Protein AF-A0A343B738-F1 (afdb_monomer)

Organism: Thelephora ganbajun (NCBI:txid370292)

InterPro domains:
  IPR004860 Homing endonuclease, LAGLIDADG domain [PF03161] (14-71)
  IPR027434 Homing endonuclease [G3DSA:3.10.28.10] (1-86)
  IPR027434 Homing endonuclease [SSF55608] (8-83)

Structure (mmCIF, N/CA/C/O backbone):
data_AF-A0A343B738-F1
#
_entry.id   AF-A0A343B738-F1
#
loop_
_atom_site.group_PDB
_atom_site.id
_atom_site.type_symbol
_atom_site.label_atom_id
_atom_site.label_alt_id
_atom_site.label_comp_id
_atom_site.label_asym_id
_atom_site.label_entity_id
_atom_site.label_seq_id
_atom_site.pdbx_PDB_ins_code
_atom_site.Cartn_x
_atom_site.Cartn_y
_atom_site.Cartn_z
_atom_site.occupancy
_atom_site.B_iso_or_equiv
_atom_site.auth_seq_id
_atom_site.auth_comp_id
_atom_site.auth_asym_id
_atom_site.auth_atom_id
_atom_site.pdbx_PDB_model_num
ATOM 1 N N . MET A 1 1 ? -24.107 -0.057 -5.276 1.00 31.16 1 MET A N 1
ATOM 2 C CA . MET A 1 1 ? -24.290 -0.516 -3.879 1.00 31.16 1 MET A CA 1
ATOM 3 C C . MET A 1 1 ? -23.011 -0.228 -3.107 1.00 31.16 1 MET A C 1
ATOM 5 O O . MET A 1 1 ? -21.968 -0.698 -3.533 1.00 31.16 1 MET A O 1
ATOM 9 N N . LYS A 1 2 ? -23.053 0.563 -2.024 1.00 38.75 2 LYS A N 1
ATOM 10 C CA . LYS A 1 2 ? -21.923 0.650 -1.081 1.00 38.75 2 LYS A CA 1
ATOM 11 C C . LYS A 1 2 ? -21.938 -0.632 -0.253 1.00 38.75 2 LYS A C 1
ATOM 13 O O . LYS A 1 2 ? -22.803 -0.783 0.606 1.00 38.75 2 LYS A O 1
ATOM 18 N N . SER A 1 3 ? -21.061 -1.576 -0.573 1.00 43.31 3 SER A N 1
ATOM 19 C CA . SER A 1 3 ? -20.869 -2.773 0.240 1.00 43.31 3 SER A CA 1
ATOM 20 C C . SER A 1 3 ? -20.402 -2.350 1.637 1.00 43.31 3 SER A C 1
ATOM 22 O O . SER A 1 3 ? -19.632 -1.405 1.805 1.00 43.31 3 SER A O 1
ATOM 24 N N . ASN A 1 4 ? -20.941 -3.003 2.665 1.00 47.69 4 ASN A N 1
ATOM 25 C CA . ASN A 1 4 ? -20.648 -2.720 4.068 1.00 47.69 4 ASN A CA 1
ATOM 26 C C . ASN A 1 4 ? -19.287 -3.352 4.428 1.00 47.69 4 ASN A C 1
ATOM 28 O O . ASN A 1 4 ? -19.201 -4.286 5.219 1.00 47.69 4 ASN A O 1
ATOM 32 N N . THR A 1 5 ? -18.215 -2.904 3.775 1.00 55.19 5 THR A N 1
ATOM 33 C CA . THR A 1 5 ? -16.869 -3.495 3.829 1.00 55.19 5 THR A CA 1
ATOM 34 C C . THR A 1 5 ? -16.100 -3.039 5.068 1.00 55.19 5 THR A C 1
ATOM 36 O O . THR A 1 5 ? -15.002 -2.494 4.994 1.00 55.19 5 THR A O 1
ATOM 39 N N . LYS A 1 6 ? -16.677 -3.259 6.256 1.00 62.00 6 LYS A N 1
ATOM 40 C CA . LYS A 1 6 ? -15.967 -2.998 7.521 1.00 62.00 6 LYS A CA 1
ATOM 41 C C . LYS A 1 6 ? -14.751 -3.911 7.711 1.00 62.00 6 LYS A C 1
ATOM 43 O O . LYS A 1 6 ? -13.848 -3.549 8.459 1.00 62.00 6 LYS A O 1
ATOM 48 N N . PHE A 1 7 ? -14.711 -5.050 7.018 1.00 68.38 7 PHE A N 1
ATOM 49 C CA . PHE A 1 7 ? -13.652 -6.047 7.137 1.00 68.38 7 PHE A CA 1
ATOM 50 C C . PHE A 1 7 ? -13.077 -6.432 5.771 1.00 68.38 7 PHE A C 1
ATOM 52 O O . PHE A 1 7 ? -13.805 -6.560 4.782 1.00 68.38 7 PHE A O 1
ATOM 59 N N . LEU A 1 8 ? -11.752 -6.597 5.729 1.00 72.38 8 LEU A N 1
ATOM 60 C CA . LEU A 1 8 ? -11.044 -7.184 4.595 1.00 72.38 8 LEU A CA 1
ATOM 61 C C . LEU A 1 8 ? -11.207 -8.717 4.632 1.00 72.38 8 LEU A C 1
ATOM 63 O O . LEU A 1 8 ? -10.970 -9.312 5.685 1.00 72.38 8 LEU A O 1
ATOM 67 N N . PRO A 1 9 ? -11.526 -9.367 3.503 1.00 80.00 9 PRO A N 1
ATOM 68 C CA . PRO A 1 9 ? -11.404 -10.807 3.319 1.00 80.00 9 PRO A CA 1
ATOM 69 C C . PRO A 1 9 ? -10.029 -11.333 3.752 1.00 80.00 9 PRO A C 1
ATOM 71 O O . PRO A 1 9 ? -9.023 -10.631 3.623 1.00 80.00 9 PRO A O 1
ATOM 74 N N . GLY A 1 10 ? -9.970 -12.575 4.242 1.00 72.56 10 GLY A N 1
ATOM 75 C CA . GLY A 1 10 ? -8.739 -13.164 4.789 1.00 72.56 10 GLY A CA 1
ATOM 76 C C . GLY A 1 10 ? -7.553 -13.160 3.813 1.00 72.56 10 GLY A C 1
ATOM 77 O O .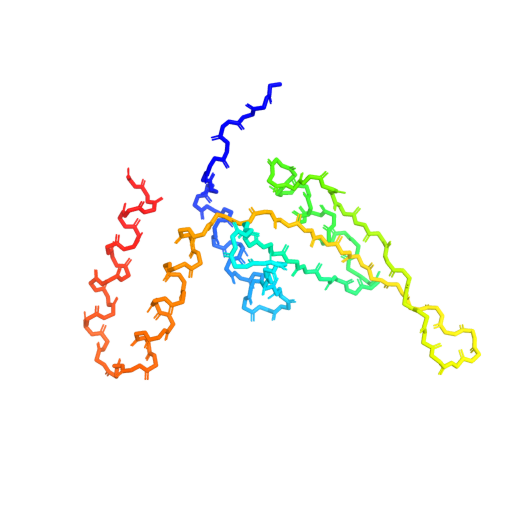 GLY A 1 10 ? -6.435 -12.826 4.195 1.00 72.56 10 GLY A O 1
ATOM 78 N N . ASN A 1 11 ? -7.798 -13.426 2.528 1.00 81.00 11 ASN A N 1
ATOM 79 C CA . ASN A 1 11 ? -6.771 -13.356 1.482 1.00 81.00 11 ASN A CA 1
ATOM 80 C C . ASN A 1 11 ? -6.215 -11.931 1.293 1.00 81.00 11 ASN A C 1
ATOM 82 O O . ASN A 1 11 ? -5.003 -11.747 1.180 1.00 81.00 11 ASN A O 1
ATOM 86 N N . LEU A 1 12 ? -7.082 -10.915 1.315 1.00 84.94 12 LEU A N 1
ATOM 87 C CA . LEU A 1 12 ? -6.674 -9.514 1.219 1.00 84.94 12 LEU A CA 1
ATOM 88 C C . LEU A 1 12 ? -5.912 -9.055 2.463 1.00 84.94 12 LEU A C 1
ATOM 90 O O . LEU A 1 12 ? -5.006 -8.232 2.347 1.00 84.94 12 LEU A O 1
ATOM 94 N N . HIS A 1 13 ? -6.232 -9.605 3.636 1.00 83.12 13 HIS A N 1
ATOM 95 C CA . HIS A 1 13 ? -5.481 -9.356 4.865 1.00 83.12 13 HIS A CA 1
ATOM 96 C C . HIS A 1 13 ? -4.024 -9.795 4.754 1.00 83.12 13 HIS A C 1
ATOM 98 O O . HIS A 1 13 ? -3.128 -9.004 5.043 1.00 83.12 13 HIS A O 1
ATOM 104 N N . SER A 1 14 ? -3.772 -11.030 4.313 1.00 82.00 14 SER A N 1
ATOM 105 C CA . SER A 1 14 ? -2.407 -11.544 4.160 1.00 82.00 14 SER A CA 1
ATOM 106 C C . SER A 1 14 ? -1.599 -10.719 3.158 1.00 82.00 14 SER A C 1
ATOM 108 O O . SER A 1 14 ? -0.442 -10.392 3.420 1.00 82.00 14 SER A O 1
ATOM 110 N N . ILE A 1 15 ? -2.224 -10.320 2.046 1.00 88.62 15 ILE A N 1
ATOM 111 C CA . ILE A 1 15 ? -1.590 -9.459 1.040 1.00 88.62 15 ILE A CA 1
ATOM 112 C C . ILE A 1 15 ? -1.270 -8.089 1.639 1.00 88.62 15 ILE A 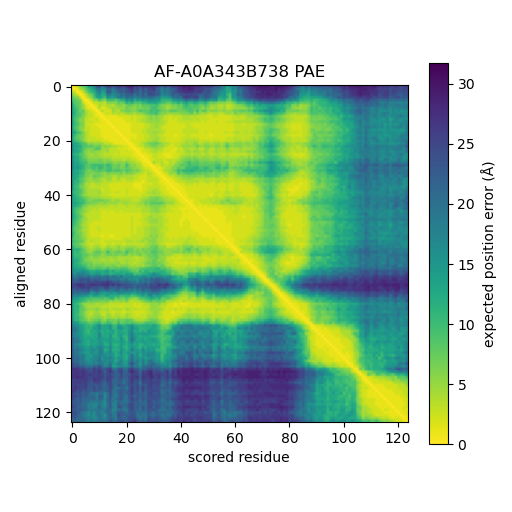C 1
ATOM 114 O O . ILE A 1 15 ? -0.148 -7.612 1.500 1.00 88.62 15 ILE A O 1
ATOM 118 N N . LEU A 1 16 ? -2.214 -7.476 2.359 1.00 86.56 16 LEU A N 1
ATOM 119 C CA . LEU A 1 16 ? -1.999 -6.193 3.025 1.00 86.56 16 LEU A CA 1
ATOM 120 C C . LEU A 1 16 ? -0.841 -6.258 4.031 1.00 86.56 16 LEU A C 1
ATOM 122 O O . LEU A 1 16 ? -0.014 -5.353 4.047 1.00 86.56 16 LEU A O 1
ATOM 126 N N . ILE A 1 17 ? -0.746 -7.326 4.829 1.00 83.00 17 ILE A N 1
ATOM 127 C CA . ILE A 1 17 ? 0.375 -7.531 5.759 1.00 83.00 17 ILE A CA 1
ATOM 128 C C . ILE A 1 17 ? 1.698 -7.613 4.991 1.00 83.00 17 ILE A C 1
ATOM 130 O O . ILE A 1 17 ? 2.660 -6.952 5.374 1.00 83.00 17 ILE A O 1
ATOM 134 N N . GLY A 1 18 ? 1.746 -8.361 3.885 1.00 86.56 18 GLY A N 1
ATOM 135 C CA . GLY A 1 18 ? 2.933 -8.421 3.028 1.00 86.56 18 GLY A CA 1
ATOM 136 C C . GLY A 1 18 ? 3.337 -7.046 2.488 1.00 86.56 18 GLY A C 1
ATOM 137 O O . GLY A 1 18 ? 4.506 -6.674 2.559 1.00 86.56 18 GLY A O 1
ATOM 138 N N . LEU A 1 19 ? 2.367 -6.251 2.026 1.00 89.25 19 LEU A N 1
ATOM 139 C CA . LEU A 1 19 ? 2.611 -4.881 1.565 1.00 89.25 19 LEU A CA 1
ATOM 140 C C . LEU A 1 19 ? 3.105 -3.967 2.696 1.00 89.25 19 LEU A C 1
ATOM 142 O O . LEU A 1 19 ? 3.973 -3.131 2.462 1.00 89.25 19 LEU A O 1
ATOM 146 N N . MET A 1 20 ? 2.576 -4.127 3.913 1.00 85.56 20 MET A N 1
ATOM 147 C CA . MET A 1 20 ? 3.006 -3.379 5.100 1.00 85.56 20 MET A CA 1
ATOM 148 C C . MET A 1 20 ? 4.424 -3.732 5.557 1.00 85.56 20 MET A C 1
ATOM 150 O O . MET A 1 20 ? 5.115 -2.867 6.079 1.00 85.56 20 MET A O 1
ATOM 154 N N . LEU A 1 21 ? 4.845 -4.988 5.399 1.00 83.19 21 LEU A N 1
ATOM 155 C CA . LEU A 1 21 ? 6.198 -5.427 5.755 1.00 83.19 21 LEU A CA 1
ATOM 156 C C . LEU A 1 21 ? 7.254 -5.011 4.723 1.00 83.19 21 LEU A C 1
ATOM 158 O O . LEU A 1 21 ? 8.432 -4.969 5.062 1.00 83.19 21 LEU A O 1
ATOM 162 N N . GLY A 1 22 ? 6.840 -4.741 3.482 1.00 85.38 22 GLY A N 1
ATOM 163 C CA . GLY A 1 22 ? 7.700 -4.194 2.435 1.00 85.38 22 GLY A CA 1
ATOM 164 C C . GLY A 1 22 ? 7.839 -2.676 2.552 1.00 85.38 22 GLY A C 1
ATOM 165 O O . GLY A 1 22 ? 8.550 -2.173 3.413 1.00 85.38 22 GLY A O 1
ATOM 166 N N . ASP A 1 23 ? 7.134 -1.952 1.680 1.00 82.31 23 ASP A N 1
ATOM 167 C CA . ASP A 1 23 ? 7.267 -0.493 1.515 1.00 82.31 23 ASP A CA 1
ATOM 168 C C . ASP A 1 23 ? 6.004 0.290 1.919 1.00 82.31 23 ASP A C 1
ATOM 170 O O . ASP A 1 23 ? 5.879 1.491 1.666 1.00 82.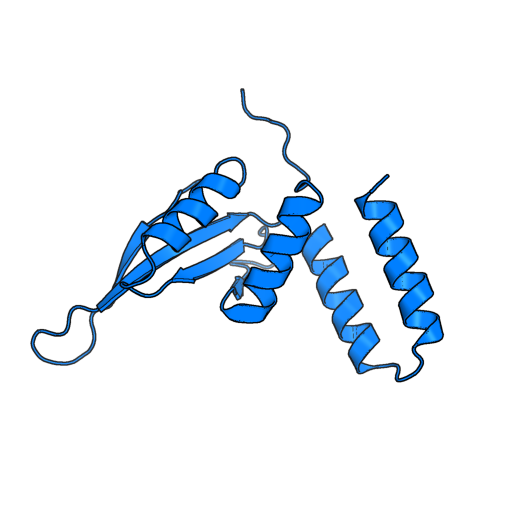31 23 ASP A O 1
ATOM 174 N N . GLY A 1 24 ? 5.011 -0.391 2.487 1.00 85.75 24 GLY A N 1
ATOM 175 C CA . GLY A 1 24 ? 3.743 0.212 2.868 1.00 85.75 24 GLY A CA 1
ATOM 176 C C . GLY A 1 24 ? 3.808 0.921 4.218 1.00 85.75 24 GLY A C 1
ATOM 177 O O . GLY A 1 24 ? 4.254 0.359 5.214 1.00 85.75 24 GLY A O 1
ATOM 178 N N . HIS A 1 25 ? 3.282 2.142 4.289 1.00 85.31 25 HIS A N 1
ATOM 179 C CA . HIS A 1 25 ? 3.253 2.939 5.512 1.00 85.31 25 HIS A CA 1
ATOM 180 C C . HIS A 1 25 ? 1.834 3.184 6.015 1.00 85.31 25 HIS A C 1
ATOM 182 O O . HIS A 1 25 ? 0.895 3.423 5.255 1.00 85.31 25 HIS A O 1
ATOM 188 N N . ILE A 1 26 ? 1.681 3.179 7.339 1.00 86.62 26 ILE A N 1
ATOM 189 C CA . ILE A 1 26 ? 0.439 3.567 8.007 1.00 86.62 26 ILE A CA 1
ATOM 190 C C . ILE A 1 26 ? 0.630 4.921 8.666 1.00 86.62 26 ILE A C 1
ATOM 192 O O . ILE A 1 26 ? 1.582 5.137 9.411 1.00 86.62 26 ILE A O 1
ATOM 196 N N . TYR A 1 27 ? -0.322 5.821 8.445 1.00 82.69 27 TYR A N 1
ATOM 197 C CA . TYR A 1 27 ? -0.330 7.127 9.085 1.00 82.69 27 TYR A CA 1
ATOM 198 C C . TYR A 1 27 ? -1.735 7.531 9.543 1.00 82.69 27 TYR A C 1
ATOM 200 O O . TYR A 1 27 ? -2.756 7.074 9.018 1.00 82.69 27 TYR A O 1
ATOM 208 N N . LYS A 1 28 ? -1.788 8.419 10.538 1.00 81.81 28 LYS A N 1
ATOM 209 C CA . LYS A 1 28 ? -3.006 9.109 10.985 1.00 81.81 28 LYS A CA 1
ATOM 210 C C . LYS A 1 28 ? -2.806 10.604 10.814 1.00 81.81 28 LYS A C 1
ATOM 212 O O . LYS A 1 28 ? -1.730 11.118 11.087 1.00 81.81 28 LYS A O 1
ATOM 217 N N . THR A 1 29 ? -3.851 11.302 10.385 1.00 81.19 29 THR A N 1
ATOM 218 C CA . THR A 1 29 ? -3.820 12.769 10.279 1.00 81.19 29 THR A CA 1
ATOM 219 C C . THR A 1 29 ? -4.209 13.457 11.587 1.00 81.19 29 THR A C 1
ATOM 221 O O . THR A 1 29 ? -3.865 14.610 11.794 1.00 81.19 29 THR A O 1
ATOM 224 N N . SER A 1 30 ? -4.933 12.763 12.469 1.00 79.44 30 SER A N 1
ATOM 225 C CA . SER A 1 30 ? -5.281 13.218 13.820 1.00 79.44 30 SER A CA 1
ATOM 226 C C . SER A 1 30 ? -5.545 12.032 14.754 1.00 79.44 30 SER A C 1
ATOM 228 O O . SER A 1 30 ? -5.775 10.905 14.297 1.00 79.44 30 SER A O 1
ATOM 230 N N . THR A 1 31 ? -5.575 12.287 16.063 1.00 74.50 31 THR A N 1
ATOM 231 C CA . THR A 1 31 ? -5.874 11.286 17.103 1.00 74.50 31 THR A CA 1
ATOM 232 C C . THR A 1 31 ? -7.234 10.611 16.894 1.00 74.50 31 THR A C 1
ATOM 234 O O . THR A 1 31 ? -7.339 9.392 17.046 1.00 74.50 31 THR A O 1
ATOM 237 N N . THR A 1 32 ? -8.235 11.370 16.445 1.00 76.88 32 THR A N 1
ATOM 238 C CA . THR A 1 32 ? -9.619 10.921 16.207 1.00 76.88 32 THR A CA 1
ATOM 239 C C . THR A 1 32 ? -9.871 10.363 14.804 1.00 76.88 32 THR A C 1
ATOM 241 O O . THR A 1 32 ? -10.882 9.703 14.574 1.00 76.88 32 THR A O 1
ATOM 244 N N . SER A 1 33 ? -8.971 10.599 13.846 1.00 76.12 33 SER A N 1
ATOM 245 C CA . SER A 1 33 ? -9.138 10.110 12.472 1.00 76.12 33 SER A CA 1
ATOM 246 C C . SER A 1 33 ? -8.953 8.593 12.356 1.00 76.12 33 SER A C 1
ATOM 248 O O . SER A 1 33 ? -8.257 7.969 13.156 1.00 76.12 33 SER A O 1
ATOM 250 N N . ASN A 1 34 ? -9.545 7.989 11.321 1.00 77.19 34 ASN A N 1
ATOM 251 C CA . ASN A 1 34 ? -9.173 6.634 10.917 1.00 77.19 34 ASN A CA 1
ATOM 252 C C . ASN A 1 34 ? -7.762 6.638 10.329 1.00 77.19 34 ASN A C 1
ATOM 254 O O . ASN A 1 34 ? -7.370 7.588 9.645 1.00 77.19 34 ASN A O 1
ATOM 258 N N . SER A 1 35 ? -7.032 5.556 10.557 1.00 82.69 35 SER A N 1
ATOM 259 C CA . SER A 1 35 ? -5.720 5.373 9.958 1.00 82.69 35 SER A CA 1
ATOM 260 C C . SER A 1 35 ? -5.822 5.118 8.461 1.00 82.69 35 SER A C 1
ATOM 262 O O . SER A 1 35 ? -6.829 4.626 7.942 1.00 82.69 35 SER A O 1
ATOM 264 N N . ARG A 1 36 ? -4.755 5.464 7.755 1.00 84.88 36 ARG A N 1
ATOM 265 C CA . ARG A 1 36 ? -4.632 5.263 6.319 1.00 84.88 36 ARG A CA 1
ATOM 266 C C . ARG A 1 36 ? -3.384 4.455 6.057 1.00 84.88 36 ARG A C 1
ATOM 268 O O . ARG A 1 36 ? -2.335 4.763 6.615 1.00 84.88 36 ARG A O 1
ATOM 275 N N . PHE A 1 37 ? -3.530 3.437 5.228 1.00 88.00 37 PHE A N 1
ATOM 276 C CA . PHE A 1 37 ? -2.398 2.766 4.623 1.00 88.00 37 PHE A CA 1
ATOM 277 C C . PHE A 1 37 ? -2.106 3.433 3.287 1.00 88.00 37 PHE A C 1
ATOM 279 O O . PHE A 1 37 ? -3.023 3.775 2.536 1.00 88.00 37 PHE A O 1
ATOM 286 N N . GLU A 1 38 ? -0.837 3.641 3.006 1.00 90.31 38 GLU A N 1
ATOM 287 C CA . GLU A 1 38 ? -0.360 4.191 1.754 1.00 90.31 38 GLU A CA 1
ATOM 288 C C . GLU A 1 38 ? 0.880 3.420 1.338 1.00 90.31 38 GLU A C 1
ATOM 290 O O . GLU A 1 38 ? 1.677 2.994 2.163 1.00 90.31 38 GLU A O 1
ATOM 295 N N . ILE A 1 39 ? 1.007 3.206 0.039 1.00 91.69 39 ILE A N 1
ATOM 296 C CA . ILE A 1 39 ? 2.177 2.578 -0.557 1.00 91.69 39 ILE A CA 1
ATOM 297 C C . ILE A 1 39 ? 2.469 3.291 -1.868 1.00 91.69 39 ILE A C 1
ATOM 299 O O . ILE A 1 39 ? 1.550 3.749 -2.558 1.00 91.69 39 ILE A O 1
ATOM 303 N N . SER A 1 40 ? 3.751 3.442 -2.179 1.00 91.06 40 SER A N 1
ATOM 304 C CA . SER A 1 40 ? 4.203 3.987 -3.454 1.00 91.06 40 SER A CA 1
ATOM 305 C C . SER A 1 40 ? 5.048 2.943 -4.166 1.00 91.06 40 SER A C 1
ATOM 307 O O . SER A 1 40 ? 5.968 2.387 -3.581 1.00 91.06 40 SER A O 1
ATOM 309 N N . PHE A 1 41 ? 4.740 2.704 -5.430 1.00 90.81 41 PHE A N 1
ATOM 310 C CA . PHE A 1 41 ? 5.492 1.831 -6.312 1.00 90.81 41 PHE A CA 1
ATOM 311 C C . PHE A 1 41 ? 6.355 2.674 -7.251 1.00 90.81 41 PHE A C 1
ATOM 313 O O . PHE A 1 41 ? 5.944 3.760 -7.676 1.00 90.81 41 PHE A O 1
ATOM 320 N N . GLY A 1 42 ? 7.545 2.167 -7.570 1.00 88.12 42 GLY A N 1
ATOM 321 C CA . GLY A 1 42 ? 8.429 2.777 -8.560 1.00 88.12 42 GLY A CA 1
ATOM 322 C C . GLY A 1 42 ? 7.796 2.834 -9.952 1.00 88.12 42 GLY A C 1
ATOM 323 O O . GLY A 1 42 ? 6.851 2.102 -10.257 1.00 88.12 42 GLY A O 1
ATOM 324 N N . LYS A 1 43 ? 8.332 3.711 -10.806 1.00 86.88 43 LYS A N 1
ATOM 325 C CA . LYS A 1 43 ? 7.874 3.915 -12.193 1.00 86.88 43 LYS A CA 1
ATOM 326 C C . LYS A 1 43 ? 7.824 2.643 -13.048 1.00 86.88 43 LYS A C 1
ATOM 328 O O . LYS A 1 43 ? 7.043 2.562 -13.981 1.00 86.88 43 LYS A O 1
ATOM 333 N N . ASP A 1 44 ? 8.668 1.667 -12.745 1.00 90.44 44 ASP A N 1
ATOM 334 C CA . ASP A 1 44 ? 8.822 0.394 -13.453 1.00 90.44 44 ASP A CA 1
ATOM 335 C C . ASP A 1 44 ? 7.775 -0.655 -13.045 1.00 90.44 44 ASP A C 1
ATOM 337 O O . ASP A 1 44 ? 7.713 -1.733 -13.630 1.00 90.44 44 ASP A O 1
ATOM 341 N N . ARG A 1 45 ? 6.937 -0.352 -12.047 1.00 90.19 45 ARG A N 1
ATOM 342 C CA . ARG A 1 45 ? 5.998 -1.305 -11.439 1.00 90.19 45 ARG A CA 1
ATOM 343 C C . ARG A 1 45 ? 4.534 -0.959 -11.679 1.00 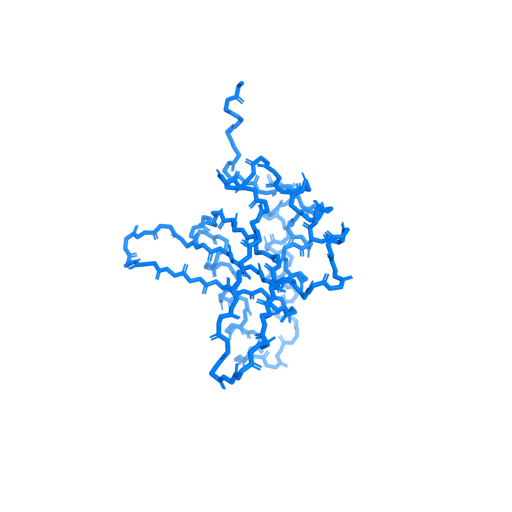90.19 45 ARG A C 1
ATOM 345 O O . ARG A 1 45 ? 3.687 -1.337 -10.875 1.00 90.19 45 ARG A O 1
ATOM 352 N N . GLU A 1 46 ? 4.225 -0.272 -12.774 1.00 91.62 46 GLU A N 1
ATOM 353 C CA . GLU A 1 46 ? 2.860 0.149 -13.114 1.00 91.62 46 GLU A CA 1
ATOM 354 C C . GLU A 1 46 ? 1.857 -1.010 -13.085 1.00 91.62 46 GLU A C 1
ATOM 356 O O . GLU A 1 46 ? 0.861 -0.936 -12.373 1.00 91.62 46 GLU A O 1
ATOM 361 N N . LEU A 1 47 ? 2.150 -2.111 -13.785 1.00 93.38 47 LEU A N 1
ATOM 362 C CA . LEU A 1 47 ? 1.250 -3.269 -13.855 1.00 93.38 47 LEU A CA 1
ATOM 363 C C . LEU A 1 47 ? 0.978 -3.878 -12.476 1.00 93.38 47 LEU A C 1
ATOM 365 O O . LEU A 1 47 ? -0.145 -4.270 -12.169 1.00 93.38 47 LEU A O 1
ATOM 369 N N . PHE A 1 48 ? 2.003 -3.937 -11.623 1.00 92.56 48 PHE A N 1
ATOM 370 C CA . PHE A 1 48 ? 1.847 -4.427 -10.258 1.00 92.56 48 PHE A CA 1
ATOM 371 C C . PHE A 1 48 ? 1.029 -3.454 -9.404 1.00 92.56 48 PHE A C 1
ATOM 373 O O . PHE A 1 48 ? 0.149 -3.871 -8.652 1.00 92.56 48 PHE A O 1
ATOM 380 N N . ALA A 1 49 ? 1.287 -2.156 -9.548 1.00 92.88 49 ALA A N 1
ATOM 381 C CA . ALA A 1 49 ? 0.562 -1.107 -8.851 1.00 92.88 49 ALA A CA 1
ATOM 382 C C . ALA A 1 49 ? -0.928 -1.101 -9.228 1.00 92.88 49 ALA A C 1
ATOM 384 O O . ALA A 1 49 ? -1.786 -0.981 -8.349 1.00 92.88 49 ALA A O 1
ATOM 385 N N . ASP A 1 50 ? -1.236 -1.286 -10.512 1.00 93.81 50 ASP A N 1
ATOM 386 C CA . ASP A 1 50 ? -2.603 -1.389 -11.014 1.00 93.81 50 ASP A CA 1
ATOM 387 C C . ASP A 1 50 ? -3.288 -2.668 -10.525 1.00 93.81 50 ASP A C 1
ATOM 389 O O . ASP A 1 50 ? -4.405 -2.614 -10.008 1.00 93.81 50 ASP A O 1
ATOM 393 N N . TRP A 1 51 ? -2.591 -3.809 -10.561 1.00 93.88 51 TRP A N 1
ATOM 394 C CA . TRP A 1 51 ? -3.105 -5.067 -10.016 1.00 93.88 51 TRP A CA 1
ATOM 395 C C . TRP A 1 51 ? -3.475 -4.949 -8.530 1.00 93.88 51 TRP A C 1
ATOM 397 O O . TRP A 1 51 ? -4.592 -5.302 -8.144 1.00 93.88 51 TRP A O 1
ATOM 407 N N . ILE A 1 52 ? -2.590 -4.382 -7.702 1.00 92.38 52 ILE A N 1
ATOM 408 C CA . ILE A 1 52 ? -2.869 -4.129 -6.279 1.00 92.38 52 ILE A CA 1
ATOM 409 C C . ILE A 1 52 ? -4.040 -3.153 -6.115 1.00 92.38 52 ILE A C 1
ATOM 411 O O . ILE A 1 52 ? -4.945 -3.405 -5.319 1.00 92.38 52 ILE A O 1
ATOM 415 N N . SER A 1 53 ? -4.065 -2.052 -6.868 1.00 91.38 53 SER A N 1
ATOM 416 C CA . SER A 1 53 ? -5.156 -1.074 -6.791 1.00 91.38 53 SER A CA 1
ATOM 417 C C . SER A 1 53 ? -6.510 -1.705 -7.120 1.00 91.38 53 SER A C 1
ATOM 419 O O . SER A 1 53 ? -7.485 -1.484 -6.400 1.00 91.38 53 SER A O 1
ATOM 421 N N . ASN A 1 54 ? -6.566 -2.534 -8.163 1.00 91.75 54 ASN A N 1
ATOM 422 C CA . ASN A 1 54 ? -7.771 -3.254 -8.566 1.00 91.75 54 ASN A CA 1
ATOM 423 C C . ASN A 1 54 ? -8.210 -4.279 -7.517 1.00 91.75 54 ASN A C 1
ATOM 425 O O . ASN A 1 54 ? -9.406 -4.401 -7.242 1.00 91.75 54 ASN A O 1
ATOM 429 N N . LEU A 1 55 ? -7.254 -4.964 -6.888 1.00 91.19 55 LEU A N 1
ATOM 430 C CA . LEU A 1 55 ? -7.515 -5.944 -5.839 1.00 91.19 55 LEU A CA 1
ATOM 431 C C . LEU A 1 55 ? -8.201 -5.318 -4.612 1.00 91.19 55 LEU A C 1
ATOM 433 O O . LEU A 1 55 ? -9.093 -5.923 -4.020 1.00 91.19 55 LEU A O 1
ATOM 437 N N . PHE A 1 56 ? -7.825 -4.089 -4.254 1.00 89.06 56 PHE A N 1
ATOM 438 C CA . PHE A 1 56 ? -8.407 -3.366 -3.121 1.00 89.06 56 PHE A CA 1
ATOM 439 C C . PHE A 1 56 ? -9.343 -2.217 -3.538 1.00 89.06 56 PHE A C 1
ATOM 441 O O . PHE A 1 56 ? -9.596 -1.310 -2.738 1.00 89.06 56 PHE A O 1
ATOM 448 N N . LYS A 1 57 ? -9.877 -2.228 -4.766 1.00 87.38 57 LYS A N 1
ATOM 449 C CA . LYS A 1 57 ? -10.685 -1.120 -5.311 1.00 87.38 57 LYS A CA 1
ATOM 450 C C . LYS A 1 57 ? -11.885 -0.758 -4.430 1.00 87.38 57 LYS A C 1
ATOM 452 O O . LYS A 1 57 ? -12.165 0.417 -4.231 1.00 87.38 57 LYS A O 1
ATOM 457 N N . ASP A 1 58 ? -12.523 -1.757 -3.821 1.00 85.81 58 ASP A N 1
ATOM 458 C CA . ASP A 1 58 ? -13.706 -1.574 -2.969 1.00 85.81 58 ASP A CA 1
ATOM 459 C C . ASP A 1 58 ? -13.359 -1.014 -1.574 1.00 85.81 58 ASP A C 1
ATOM 461 O O . ASP A 1 58 ? -14.241 -0.645 -0.797 1.00 85.81 58 ASP A O 1
ATOM 465 N N . TYR A 1 59 ? -12.063 -0.937 -1.258 1.00 83.00 59 TYR A N 1
ATOM 466 C CA . TYR A 1 59 ? -11.503 -0.452 0.007 1.00 83.00 59 TYR A CA 1
ATOM 467 C C . TYR A 1 59 ? -10.696 0.847 -0.170 1.00 83.00 59 TYR A C 1
ATOM 469 O O . TYR A 1 59 ? -10.212 1.429 0.810 1.00 83.00 59 TYR A O 1
ATOM 477 N N . SER A 1 60 ? -10.558 1.323 -1.412 1.00 84.56 60 SER A N 1
ATOM 478 C CA . SER A 1 60 ? -9.906 2.581 -1.763 1.00 84.56 60 SER A CA 1
ATOM 479 C C . SER A 1 60 ? -10.923 3.593 -2.274 1.00 84.56 60 SER A C 1
ATOM 481 O O . SER A 1 60 ? -11.749 3.300 -3.127 1.00 84.56 60 SER A O 1
ATOM 483 N N . ASN A 1 61 ? -10.821 4.835 -1.806 1.00 78.56 61 ASN A N 1
ATOM 484 C CA . ASN A 1 61 ? -11.670 5.921 -2.307 1.00 78.56 61 ASN A CA 1
ATOM 485 C C . ASN A 1 61 ? -11.085 6.621 -3.537 1.00 78.56 61 ASN A C 1
ATOM 487 O O . ASN A 1 61 ? -11.746 7.471 -4.127 1.00 78.56 61 ASN A O 1
ATOM 491 N N . THR A 1 62 ? -9.814 6.375 -3.851 1.00 80.19 62 THR A N 1
ATOM 492 C CA . THR A 1 62 ? -9.053 7.236 -4.761 1.00 80.19 62 THR A CA 1
ATOM 493 C C . THR A 1 62 ? -8.397 6.500 -5.915 1.00 80.19 62 THR A C 1
ATOM 495 O O . THR A 1 62 ? -7.904 7.182 -6.810 1.00 80.19 62 THR A O 1
ATOM 498 N N . GLY A 1 63 ? -8.376 5.162 -5.878 1.00 85.50 63 GLY A N 1
ATOM 499 C CA . GLY A 1 63 ? -7.668 4.333 -6.851 1.00 85.50 63 GLY A CA 1
ATOM 500 C C . GLY A 1 63 ? -6.163 4.605 -6.876 1.00 85.50 63 GLY A C 1
ATOM 501 O O . GLY A 1 63 ? -5.608 5.227 -5.957 1.00 85.50 63 GLY A O 1
ATOM 502 N N . LEU A 1 64 ? -5.513 4.133 -7.939 1.00 91.25 64 LEU A N 1
ATOM 503 C CA . LEU A 1 64 ? -4.110 4.400 -8.216 1.00 91.25 64 LEU A CA 1
ATOM 504 C C . LEU A 1 64 ? -3.919 5.839 -8.701 1.00 91.25 64 LEU A C 1
ATOM 506 O O . LEU A 1 64 ? -4.687 6.345 -9.518 1.00 91.25 64 LEU A O 1
ATOM 510 N N . ARG A 1 65 ? -2.884 6.513 -8.201 1.00 90.75 65 ARG A N 1
ATOM 511 C CA . ARG A 1 65 ? -2.538 7.880 -8.600 1.00 90.75 65 ARG A CA 1
ATOM 512 C C . ARG A 1 65 ? -1.082 7.970 -9.006 1.00 90.75 65 ARG A C 1
ATOM 514 O O . ARG A 1 65 ? -0.213 7.527 -8.264 1.00 90.75 65 ARG A O 1
ATOM 521 N N . LEU A 1 66 ? -0.811 8.627 -10.125 1.00 90.00 66 LEU A N 1
ATOM 522 C CA . LEU A 1 66 ? 0.546 8.988 -10.513 1.00 90.00 66 LEU A CA 1
ATOM 523 C C . LEU A 1 66 ? 0.975 10.255 -9.766 1.00 90.00 66 LEU A C 1
ATOM 525 O O . LEU A 1 66 ? 0.240 11.243 -9.725 1.00 90.00 66 LEU A O 1
ATOM 529 N N . ILE A 1 67 ? 2.151 10.224 -9.146 1.00 88.12 67 ILE A N 1
ATOM 530 C CA . ILE A 1 67 ? 2.699 11.355 -8.396 1.00 88.12 67 ILE A CA 1
ATOM 531 C C . ILE A 1 67 ? 4.062 11.699 -8.954 1.00 88.12 67 ILE A C 1
ATOM 533 O O . ILE A 1 67 ? 4.997 10.911 -8.842 1.00 88.12 67 ILE A O 1
ATOM 537 N N . SER A 1 68 ? 4.170 12.905 -9.502 1.00 83.56 68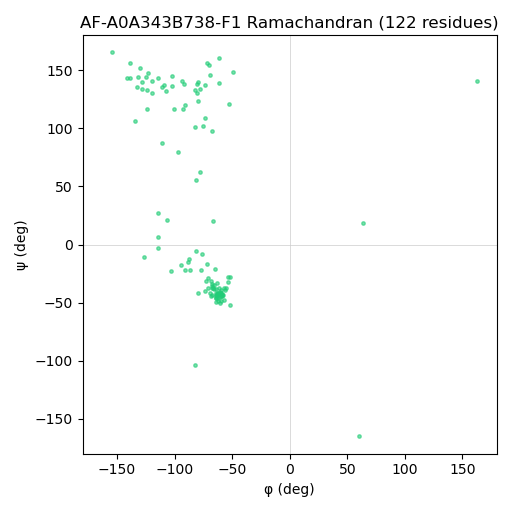 SER A N 1
ATOM 538 C CA . SER A 1 68 ? 5.432 13.500 -9.920 1.00 83.56 68 SER A CA 1
ATOM 539 C C . SER A 1 68 ? 6.174 14.078 -8.715 1.00 83.56 68 SER A C 1
ATOM 541 O O . SER A 1 68 ? 5.656 14.944 -8.006 1.00 83.56 68 SER A O 1
ATOM 543 N N . ILE A 1 69 ? 7.402 13.628 -8.505 1.00 80.75 69 ILE A N 1
ATOM 544 C CA . ILE A 1 69 ? 8.334 14.131 -7.505 1.00 80.75 69 ILE A CA 1
ATOM 545 C C . ILE A 1 69 ? 9.310 15.058 -8.224 1.00 80.75 69 ILE A C 1
ATOM 547 O O . ILE A 1 69 ? 10.069 14.642 -9.102 1.00 80.75 69 ILE A O 1
ATOM 551 N N . LYS A 1 70 ? 9.284 16.335 -7.842 1.00 70.50 70 LYS A N 1
ATOM 552 C CA . LYS A 1 70 ? 10.243 17.323 -8.328 1.00 70.50 70 LYS A CA 1
ATOM 553 C C . LYS A 1 70 ? 11.521 17.190 -7.503 1.00 70.50 70 LYS A C 1
ATOM 555 O O . LYS A 1 70 ? 11.568 17.645 -6.365 1.00 70.50 70 LYS A O 1
ATOM 560 N N . VAL A 1 71 ? 12.532 16.538 -8.065 1.00 68.31 71 VAL A N 1
ATOM 561 C CA . VAL A 1 71 ? 13.866 16.478 -7.458 1.00 68.31 71 VAL A CA 1
ATOM 562 C C . VAL A 1 71 ? 14.599 17.779 -7.790 1.00 68.31 71 VAL A C 1
ATOM 564 O O . VAL A 1 71 ? 14.492 18.293 -8.904 1.00 68.31 71 VAL A O 1
ATOM 567 N N . SER A 1 72 ? 15.305 18.351 -6.818 1.00 60.41 72 SER A N 1
ATOM 568 C CA . SER A 1 72 ? 16.150 19.531 -7.014 1.00 60.41 72 SER A CA 1
ATOM 569 C C . SER A 1 72 ? 17.342 19.176 -7.910 1.00 60.41 72 SER A C 1
ATOM 571 O O . SER A 1 72 ? 18.321 18.599 -7.450 1.00 60.41 72 SER A O 1
ATOM 573 N N . GLY A 1 73 ? 17.219 19.486 -9.201 1.00 59.50 73 GLY A N 1
ATOM 574 C CA . GLY A 1 73 ? 18.213 19.243 -10.248 1.00 59.50 73 GLY A CA 1
ATOM 575 C C . GLY A 1 73 ? 17.559 19.334 -11.632 1.00 59.50 73 GLY A C 1
ATOM 576 O O . GLY A 1 73 ? 16.408 18.930 -11.799 1.00 59.50 73 GLY A O 1
ATOM 577 N N . LEU A 1 74 ? 18.256 19.921 -12.609 1.00 53.12 74 LEU A N 1
ATOM 578 C CA . LEU A 1 74 ? 17.740 20.179 -13.960 1.00 53.12 74 L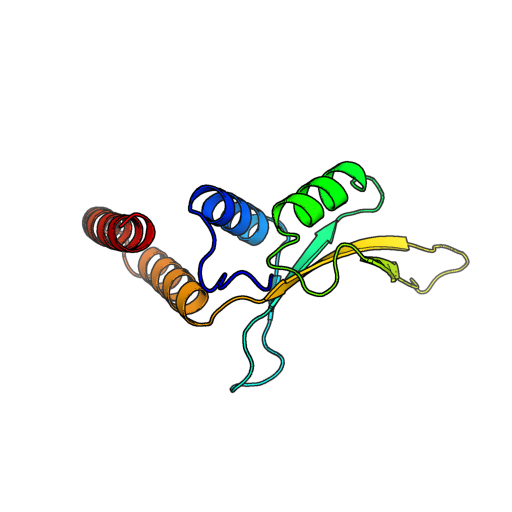EU A CA 1
ATOM 579 C C . LEU A 1 74 ? 17.175 18.879 -14.589 1.00 53.12 74 LEU A C 1
ATOM 581 O O . LEU A 1 74 ? 17.888 17.893 -14.731 1.00 53.12 74 LEU A O 1
ATOM 585 N N . PHE A 1 75 ? 15.890 18.890 -14.958 1.00 57.78 75 PHE A N 1
ATOM 586 C CA . PHE A 1 75 ? 15.204 17.884 -15.791 1.00 57.78 75 PHE A CA 1
ATOM 587 C C . PHE A 1 75 ? 15.065 16.430 -15.284 1.00 57.78 75 PHE A C 1
ATOM 589 O O . PHE A 1 75 ? 14.717 15.555 -16.072 1.00 57.78 75 PHE A O 1
ATOM 596 N N . CYS A 1 76 ? 15.210 16.136 -13.988 1.00 56.25 76 CYS A N 1
ATOM 597 C CA . CYS A 1 76 ? 14.901 14.794 -13.456 1.00 56.25 76 CYS A CA 1
ATOM 598 C C . CYS A 1 76 ? 13.493 14.708 -12.840 1.00 56.25 76 CYS A C 1
ATOM 600 O O . CYS A 1 76 ? 13.322 14.740 -11.618 1.00 56.25 76 CYS A O 1
ATOM 602 N N . LEU A 1 77 ? 12.470 14.564 -13.687 1.00 64.25 77 LEU A N 1
ATOM 603 C CA . LEU A 1 77 ? 11.114 14.222 -13.244 1.00 64.25 77 LEU A CA 1
ATOM 604 C C . LEU A 1 77 ? 11.067 12.747 -12.832 1.00 64.25 77 LEU A C 1
ATOM 606 O O . LEU A 1 77 ? 11.131 11.852 -13.673 1.00 64.25 77 LEU A O 1
ATOM 610 N N . HIS A 1 78 ? 10.945 12.495 -11.531 1.00 74.19 78 HIS A N 1
ATOM 611 C CA . HIS A 1 78 ? 10.635 11.162 -11.021 1.00 74.19 78 HIS A CA 1
ATOM 612 C C . HIS A 1 78 ? 9.127 11.049 -10.851 1.00 74.19 78 HIS A C 1
ATOM 614 O O . HIS A 1 78 ? 8.480 12.003 -10.425 1.00 74.19 78 HIS A O 1
ATOM 620 N N . PHE A 1 79 ? 8.551 9.898 -11.169 1.00 82.38 79 PHE A N 1
ATOM 621 C CA . PHE A 1 79 ? 7.151 9.627 -10.883 1.00 82.38 79 PHE A CA 1
ATOM 622 C C . PHE A 1 79 ? 7.009 8.265 -10.227 1.00 82.38 79 PHE A C 1
ATOM 624 O O . PHE A 1 79 ? 7.744 7.338 -10.552 1.00 82.38 79 PHE A O 1
ATOM 631 N N . ASN A 1 80 ? 6.062 8.174 -9.302 1.00 89.06 80 ASN A N 1
ATOM 632 C CA . ASN A 1 80 ? 5.712 6.945 -8.607 1.00 89.06 80 ASN A CA 1
ATOM 633 C C . ASN A 1 80 ? 4.199 6.742 -8.668 1.00 89.06 80 ASN A C 1
ATOM 635 O O . ASN A 1 80 ? 3.429 7.708 -8.702 1.00 89.06 80 ASN A O 1
ATOM 639 N N . TYR A 1 81 ? 3.780 5.485 -8.617 1.00 89.19 81 TYR A N 1
ATOM 640 C CA . TYR A 1 81 ? 2.376 5.109 -8.526 1.00 89.19 81 TYR A CA 1
ATOM 641 C C . TYR A 1 81 ? 1.997 4.954 -7.062 1.00 89.19 81 TYR A C 1
ATOM 643 O O . TYR A 1 81 ? 2.539 4.106 -6.360 1.00 89.19 81 TYR A O 1
ATOM 651 N N . ARG A 1 82 ? 1.079 5.779 -6.572 1.00 90.50 82 ARG A N 1
ATOM 652 C CA . ARG A 1 82 ? 0.652 5.771 -5.178 1.00 90.50 82 ARG A CA 1
ATOM 653 C C . ARG A 1 82 ? -0.754 5.236 -5.031 1.00 90.50 82 ARG A C 1
ATOM 655 O O . ARG A 1 82 ? -1.674 5.653 -5.733 1.00 90.50 82 ARG A O 1
ATOM 662 N N . PHE A 1 83 ? -0.917 4.399 -4.021 1.00 90.06 83 PHE A N 1
ATOM 663 C CA . PHE A 1 83 ? -2.186 3.815 -3.642 1.00 90.06 83 PHE A CA 1
ATOM 664 C C . PHE A 1 83 ? -2.499 4.101 -2.171 1.00 90.06 83 PHE A C 1
ATOM 666 O O . PHE A 1 83 ? -1.592 4.151 -1.340 1.00 90.06 83 PHE A O 1
ATOM 673 N N . LYS A 1 84 ? -3.781 4.326 -1.847 1.00 89.50 84 LYS A N 1
ATOM 674 C CA . LYS A 1 84 ? -4.239 4.623 -0.481 1.00 89.50 84 LYS A CA 1
ATOM 675 C C . LYS A 1 84 ? -5.447 3.784 -0.096 1.00 89.50 84 LYS A C 1
ATOM 677 O O . LYS A 1 84 ? -6.422 3.710 -0.847 1.00 89.50 84 LYS A O 1
ATOM 682 N N . LEU A 1 85 ? -5.405 3.253 1.120 1.00 87.25 85 LEU A N 1
ATOM 683 C CA . LEU A 1 85 ? -6.468 2.483 1.754 1.00 87.25 85 LEU A CA 1
ATOM 684 C C . LEU A 1 85 ? -6.888 3.109 3.073 1.00 87.25 85 LEU A C 1
ATOM 686 O O . LEU A 1 85 ? -6.077 3.672 3.814 1.00 87.25 85 LEU A O 1
ATOM 690 N N . LYS A 1 86 ? -8.171 2.972 3.394 1.00 81.12 86 LYS A N 1
ATOM 691 C CA . LYS A 1 86 ? -8.687 3.329 4.712 1.00 81.12 86 LYS A CA 1
ATOM 692 C C . LYS A 1 86 ? -8.626 2.098 5.608 1.00 81.12 86 LYS A C 1
ATOM 694 O O . LYS A 1 86 ? -9.269 1.097 5.317 1.00 81.12 86 LYS A O 1
ATOM 699 N N . LEU A 1 87 ? -7.879 2.192 6.704 1.00 75.25 87 LEU A N 1
ATOM 700 C CA . LEU A 1 87 ? -7.804 1.130 7.697 1.00 75.25 87 LEU A CA 1
ATOM 701 C C . LEU A 1 87 ? -8.661 1.474 8.909 1.00 75.25 87 LEU A C 1
ATOM 703 O O . LEU A 1 87 ? -8.645 2.598 9.419 1.00 75.25 87 LEU A O 1
ATOM 707 N N . TYR A 1 88 ? -9.396 0.478 9.390 1.00 68.19 88 TYR A N 1
ATOM 708 C CA . TYR A 1 88 ? -10.116 0.578 10.648 1.00 68.19 88 TYR A CA 1
ATOM 709 C C . TYR A 1 88 ? -9.157 0.357 11.820 1.00 68.19 88 TYR A C 1
ATOM 711 O O . TYR A 1 88 ? -8.280 -0.506 11.781 1.00 68.19 88 TYR A O 1
ATOM 719 N N . LEU A 1 89 ? -9.344 1.153 12.876 1.00 59.16 89 LEU A N 1
ATOM 720 C CA . LEU A 1 89 ? -8.476 1.213 14.056 1.00 59.16 89 LEU A CA 1
ATOM 721 C C . LEU A 1 89 ? -8.243 -0.163 14.709 1.00 59.16 89 LEU A C 1
ATOM 723 O O . LEU A 1 89 ? -7.157 -0.422 15.217 1.00 59.16 89 LEU A O 1
ATOM 727 N N . PHE A 1 90 ? -9.241 -1.048 14.642 1.00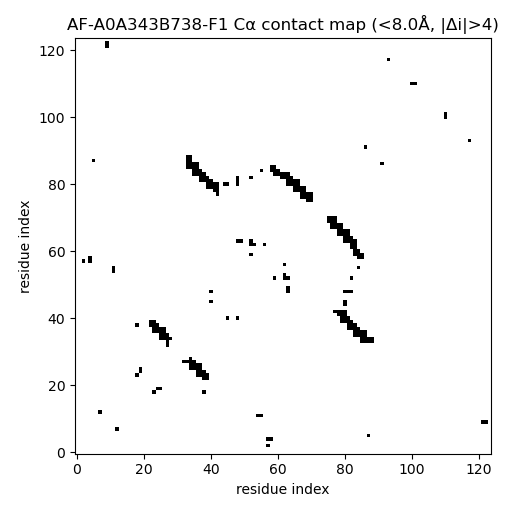 56.72 90 PHE A N 1
ATOM 728 C CA . PHE A 1 90 ? -9.192 -2.389 15.222 1.00 56.72 90 PHE A CA 1
ATOM 729 C C . PHE A 1 90 ? -8.051 -3.243 14.654 1.00 56.72 90 PHE A C 1
ATOM 731 O O . PHE A 1 90 ? -7.315 -3.870 15.412 1.00 56.72 90 PHE A O 1
ATOM 738 N N . LEU A 1 91 ? -7.824 -3.190 13.338 1.00 61.22 91 LEU A N 1
ATOM 739 C CA . LEU A 1 91 ? -6.776 -3.985 12.703 1.00 61.22 91 LEU A CA 1
ATOM 740 C C . LEU A 1 91 ? -5.375 -3.550 13.143 1.00 61.22 91 LEU A C 1
ATOM 742 O O . LEU A 1 91 ? -4.483 -4.361 13.368 1.00 61.22 91 LEU A O 1
ATOM 746 N N . ILE A 1 92 ? -5.197 -2.246 13.316 1.00 60.69 92 ILE A N 1
ATOM 747 C CA . ILE A 1 92 ? -3.919 -1.658 13.711 1.00 60.69 92 ILE A CA 1
ATOM 748 C C . ILE A 1 92 ? -3.600 -1.982 15.166 1.00 60.69 92 ILE A C 1
ATOM 750 O O . ILE A 1 92 ? -2.449 -2.264 15.483 1.00 60.69 92 ILE A O 1
ATOM 754 N N . ILE A 1 93 ? -4.611 -1.999 16.038 1.00 61.34 93 ILE A N 1
ATOM 755 C CA . ILE A 1 93 ? -4.445 -2.428 17.431 1.00 61.34 93 ILE A CA 1
ATOM 756 C C . ILE A 1 93 ? -3.986 -3.889 17.485 1.00 61.34 93 ILE A C 1
ATOM 758 O O . ILE A 1 93 ? -3.064 -4.190 18.243 1.00 61.34 93 ILE A O 1
ATOM 762 N N . ILE A 1 94 ? -4.562 -4.773 16.663 1.00 64.44 94 ILE A N 1
ATOM 763 C CA . ILE A 1 94 ? -4.142 -6.181 16.587 1.00 64.44 94 ILE A CA 1
ATOM 764 C C . ILE A 1 94 ? -2.688 -6.283 16.120 1.00 64.44 94 ILE A C 1
ATOM 766 O O . ILE A 1 94 ? -1.887 -6.958 16.769 1.00 64.44 94 ILE A O 1
ATOM 770 N N . ILE A 1 95 ? -2.316 -5.581 15.046 1.00 63.16 95 ILE A N 1
ATOM 771 C CA . ILE A 1 95 ? -0.957 -5.637 14.486 1.00 63.16 95 ILE A CA 1
ATOM 772 C C . ILE A 1 95 ? 0.075 -5.096 15.486 1.00 63.16 95 ILE A C 1
ATOM 774 O O . ILE A 1 95 ? 1.054 -5.778 15.782 1.00 63.16 95 ILE A O 1
ATOM 778 N N . ILE A 1 96 ? -0.160 -3.915 16.069 1.00 63.84 96 ILE A N 1
ATOM 779 C CA . ILE A 1 96 ? 0.759 -3.301 17.044 1.00 63.84 96 ILE A CA 1
ATOM 780 C C . ILE A 1 96 ? 0.878 -4.167 18.300 1.00 63.84 96 ILE A C 1
ATOM 782 O O . ILE A 1 96 ? 1.985 -4.371 18.800 1.00 63.84 96 ILE A O 1
ATOM 786 N N . SER A 1 97 ? -0.241 -4.700 18.800 1.00 59.66 97 SER A N 1
ATOM 787 C CA . SER A 1 97 ? -0.223 -5.591 19.964 1.00 59.66 97 SER A CA 1
ATOM 788 C C . SER A 1 97 ? 0.575 -6.855 19.666 1.00 59.66 97 SER A C 1
ATOM 790 O O . SER A 1 97 ? 1.393 -7.247 20.490 1.00 59.66 97 SER A O 1
ATOM 792 N N . SER A 1 98 ? 0.417 -7.433 18.472 1.00 62.47 98 SER A N 1
ATOM 793 C CA . SER A 1 98 ? 1.160 -8.621 18.035 1.00 62.47 98 SER A CA 1
ATOM 794 C C . SER A 1 98 ? 2.663 -8.352 17.929 1.00 62.47 98 SER A C 1
ATOM 796 O O . SER A 1 98 ? 3.458 -9.115 18.474 1.00 62.47 98 SER A O 1
ATOM 798 N N . MET A 1 99 ? 3.069 -7.235 17.313 1.00 60.09 99 MET A N 1
ATOM 799 C CA . MET A 1 99 ? 4.486 -6.858 17.192 1.00 60.09 99 MET A CA 1
ATOM 800 C C . MET A 1 99 ? 5.133 -6.588 18.554 1.00 60.09 99 MET A C 1
ATOM 802 O O . MET A 1 99 ? 6.225 -7.084 18.831 1.00 60.09 99 MET A O 1
ATOM 806 N N . LYS A 1 100 ? 4.444 -5.858 19.440 1.00 57.12 100 LYS A N 1
ATOM 807 C CA . LYS A 1 100 ? 4.942 -5.562 20.791 1.00 57.12 100 LYS A CA 1
ATOM 808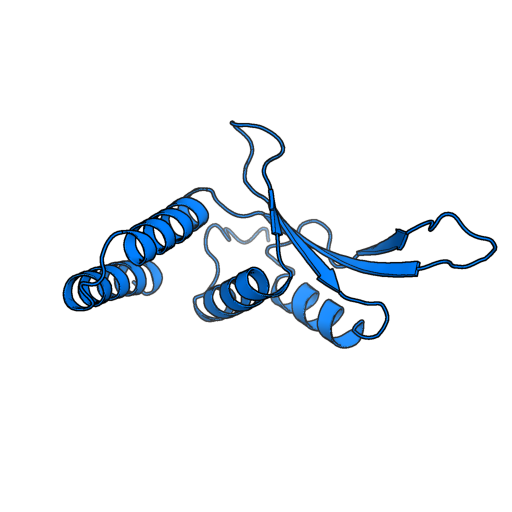 C C . LYS A 1 100 ? 5.116 -6.832 21.626 1.00 57.12 100 LYS A C 1
ATOM 810 O O . LYS A 1 100 ? 6.035 -6.911 22.434 1.00 57.12 100 LYS A O 1
ATOM 815 N N . LEU A 1 101 ? 4.267 -7.835 21.410 1.00 57.66 101 LEU A N 1
ATOM 816 C CA . LEU A 1 101 ? 4.347 -9.124 22.095 1.00 57.66 101 LEU A CA 1
ATOM 817 C C . LEU A 1 101 ? 5.506 -9.991 21.584 1.00 57.66 101 LEU A C 1
ATOM 819 O O . LEU A 1 101 ? 6.197 -10.601 22.398 1.00 57.66 101 LEU A O 1
ATOM 823 N N . ILE A 1 102 ? 5.751 -9.992 20.267 1.00 60.53 102 ILE A N 1
ATOM 824 C CA . ILE A 1 102 ? 6.907 -10.658 19.639 1.00 60.53 102 ILE A CA 1
ATOM 825 C C . ILE A 1 102 ? 8.218 -10.075 20.178 1.00 60.53 102 ILE A C 1
ATOM 827 O O . ILE A 1 102 ? 9.135 -10.823 20.503 1.00 60.53 102 ILE A O 1
ATOM 831 N N . MET A 1 103 ? 8.292 -8.750 20.326 1.00 56.97 103 MET A N 1
ATOM 832 C CA . MET A 1 103 ? 9.490 -8.079 20.839 1.00 56.97 103 MET A CA 1
ATOM 833 C C . MET A 1 103 ? 9.730 -8.311 22.340 1.00 56.97 103 MET A C 1
ATOM 835 O O . MET A 1 103 ? 10.879 -8.299 22.768 1.00 56.97 103 MET A O 1
ATOM 839 N N . ASN A 1 104 ? 8.679 -8.532 23.143 1.00 57.69 104 ASN A N 1
ATOM 840 C CA . ASN A 1 104 ? 8.800 -8.649 24.605 1.00 57.69 104 ASN A CA 1
ATOM 841 C C . ASN A 1 104 ? 8.941 -10.082 25.140 1.00 57.69 104 ASN A C 1
ATOM 843 O O . ASN A 1 104 ? 9.340 -10.249 26.292 1.00 57.69 104 ASN A O 1
ATOM 847 N N . HIS A 1 105 ? 8.601 -11.121 24.375 1.00 53.28 105 HIS A N 1
ATOM 848 C CA . HIS A 1 105 ? 8.634 -12.492 24.885 1.00 53.28 105 HIS A CA 1
ATOM 849 C C . HIS A 1 105 ? 9.304 -13.464 23.911 1.00 53.28 105 HIS A C 1
ATOM 851 O O . HIS A 1 105 ? 8.681 -13.950 22.973 1.00 53.28 105 HIS A O 1
ATOM 857 N N . GLY A 1 106 ? 10.527 -13.890 24.242 1.00 54.75 106 GLY A N 1
ATOM 858 C CA . GLY A 1 106 ? 11.216 -15.031 23.618 1.00 54.75 106 GLY A CA 1
ATOM 859 C C . GLY A 1 106 ? 10.572 -16.403 23.891 1.00 54.75 106 GLY A C 1
ATOM 860 O O . GLY A 1 106 ? 11.237 -17.427 23.778 1.00 54.75 106 GLY A O 1
ATOM 861 N N . ASN A 1 107 ? 9.294 -16.454 24.286 1.00 60.19 107 ASN A N 1
ATOM 862 C CA . ASN A 1 107 ? 8.595 -17.690 24.632 1.00 60.19 107 ASN A CA 1
ATOM 863 C C . ASN A 1 107 ? 7.512 -18.017 23.592 1.00 60.19 107 ASN A C 1
ATOM 865 O O . ASN A 1 107 ? 6.338 -17.660 23.722 1.00 60.19 107 ASN A O 1
ATOM 869 N N . ILE A 1 108 ? 7.949 -18.727 22.551 1.00 60.44 108 ILE A N 1
ATOM 870 C CA . ILE A 1 108 ? 7.212 -19.100 21.332 1.00 60.44 108 ILE A CA 1
ATOM 871 C C . ILE A 1 108 ? 5.852 -19.771 21.613 1.00 60.44 108 ILE A C 1
ATOM 873 O O . ILE A 1 108 ? 4.912 -19.615 20.837 1.00 60.44 108 ILE A O 1
ATOM 877 N N . LYS A 1 109 ? 5.685 -20.463 22.748 1.00 53.06 109 LYS A N 1
ATOM 878 C CA . LYS A 1 109 ? 4.432 -21.168 23.082 1.00 53.06 109 LYS A CA 1
ATOM 879 C C . LYS A 1 109 ? 3.248 -20.227 23.349 1.00 53.06 109 LYS A C 1
ATOM 881 O O . LYS A 1 109 ? 2.126 -20.540 22.961 1.00 5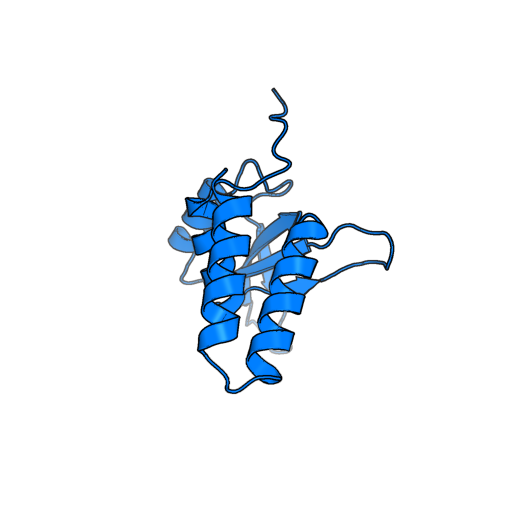3.06 109 LYS A O 1
ATOM 886 N N . LYS A 1 110 ? 3.482 -19.057 23.961 1.00 57.72 110 LYS A N 1
ATOM 887 C CA . LYS A 1 110 ? 2.430 -18.037 24.167 1.00 57.72 110 LYS A CA 1
ATOM 888 C C . LYS A 1 110 ? 2.053 -17.340 22.860 1.00 57.72 110 LYS A C 1
ATOM 890 O O . LYS A 1 110 ? 0.897 -16.974 22.676 1.00 57.72 110 LYS A O 1
ATOM 895 N N . LEU A 1 111 ? 3.019 -17.204 21.953 1.00 58.38 111 LEU A N 1
ATOM 896 C CA . LEU A 1 111 ? 2.815 -16.603 20.641 1.00 58.38 111 LEU A CA 1
ATOM 897 C C . LEU A 1 111 ? 1.842 -17.435 19.793 1.00 58.38 111 LEU A C 1
ATOM 899 O O . LEU A 1 111 ? 0.918 -16.873 19.220 1.00 58.38 111 LEU A O 1
ATOM 903 N N . TYR A 1 112 ? 1.977 -18.766 19.789 1.00 56.12 112 TYR A N 1
ATOM 904 C CA . TYR A 1 112 ? 1.066 -19.662 19.064 1.00 56.12 112 TYR A CA 1
ATOM 905 C C . TYR A 1 112 ? -0.388 -19.555 19.529 1.00 56.12 112 TYR A C 1
ATOM 907 O O . TYR A 1 112 ? -1.291 -19.511 18.703 1.00 56.12 112 TYR A O 1
ATOM 915 N N . LEU A 1 113 ? -0.617 -19.474 20.840 1.00 55.06 113 LEU A N 1
ATOM 916 C CA . LEU A 1 113 ? -1.962 -19.384 21.416 1.00 55.06 113 LEU A CA 1
ATOM 917 C C . LEU A 1 113 ? -2.660 -18.067 21.044 1.00 55.06 113 LEU A C 1
ATOM 919 O O . LEU A 1 113 ? -3.864 -18.040 20.809 1.00 55.06 113 LEU A O 1
ATOM 923 N N . ILE A 1 114 ? -1.889 -16.986 20.938 1.00 60.28 114 ILE A N 1
ATOM 924 C CA . ILE A 1 114 ? -2.387 -15.662 20.555 1.00 60.28 114 ILE A CA 1
ATOM 925 C C . ILE A 1 114 ? -2.571 -15.564 19.039 1.00 60.28 114 ILE A C 1
ATOM 927 O O . ILE A 1 114 ? -3.600 -15.067 18.596 1.00 60.28 114 ILE A O 1
ATOM 931 N N . ILE A 1 115 ? -1.631 -16.088 18.243 1.00 58.25 115 ILE A N 1
ATOM 932 C CA . ILE A 1 115 ? -1.788 -16.214 16.786 1.00 58.25 115 ILE A CA 1
ATOM 933 C C . ILE A 1 115 ? -3.033 -17.043 16.470 1.00 58.25 115 ILE A C 1
ATOM 935 O O . ILE A 1 115 ? -3.819 -16.638 15.623 1.00 58.25 115 ILE A O 1
ATOM 939 N N . PHE A 1 116 ? -3.255 -18.149 17.181 1.00 59.91 116 PHE A N 1
ATOM 940 C CA . PHE A 1 116 ? -4.458 -18.967 17.053 1.00 59.91 116 PHE A CA 1
ATOM 941 C C . PHE A 1 116 ? -5.728 -18.172 17.381 1.00 59.91 116 PHE A C 1
ATOM 943 O O . PHE A 1 116 ? -6.687 -18.230 16.622 1.00 59.91 116 PHE A O 1
ATOM 950 N N . TRP A 1 117 ? -5.729 -17.375 18.454 1.00 59.75 117 TRP A N 1
ATOM 951 C CA . TRP A 1 117 ? -6.884 -16.550 18.836 1.00 59.75 117 TRP A CA 1
ATOM 952 C C . TRP A 1 117 ? -7.170 -15.417 17.834 1.00 59.75 117 TRP A C 1
ATOM 954 O O . TRP A 1 117 ? -8.324 -15.128 17.516 1.00 59.75 117 TRP A O 1
ATOM 964 N N . ILE A 1 118 ? -6.115 -14.812 17.281 1.00 60.03 118 ILE A N 1
ATOM 965 C CA . ILE A 1 118 ? -6.201 -13.805 16.216 1.00 60.03 118 ILE A CA 1
ATOM 966 C C . ILE A 1 118 ? -6.696 -14.441 14.912 1.00 60.03 118 ILE A C 1
ATOM 968 O O . ILE A 1 118 ? -7.582 -13.890 14.272 1.00 60.03 118 ILE A O 1
ATOM 972 N N . LEU A 1 119 ? -6.181 -15.613 14.526 1.00 47.75 119 LEU A N 1
ATOM 973 C CA . LEU A 1 119 ? -6.677 -16.342 13.356 1.00 47.75 119 LEU A CA 1
ATOM 974 C C . LEU A 1 119 ? -8.141 -16.748 13.531 1.00 47.75 119 LEU A C 1
ATOM 976 O O . LEU A 1 119 ? -8.917 -16.588 12.597 1.00 47.75 119 LEU A O 1
ATOM 980 N N . TRP A 1 120 ? -8.519 -17.235 14.715 1.00 55.31 120 TRP A N 1
ATOM 981 C CA . TRP A 1 120 ? -9.888 -17.641 15.026 1.00 55.31 120 TRP A CA 1
ATOM 982 C C . TRP A 1 120 ? -10.864 -16.474 14.870 1.00 55.31 120 TRP A C 1
ATOM 984 O O . TRP A 1 120 ? -11.849 -16.605 14.160 1.00 55.31 120 TRP A O 1
ATOM 994 N N . THR A 1 121 ? -10.539 -15.313 15.442 1.00 52.22 121 THR A N 1
ATOM 995 C CA . THR A 1 121 ? -11.366 -14.093 15.343 1.00 52.22 121 THR A CA 1
ATOM 996 C C . THR A 1 121 ? -11.349 -13.425 13.965 1.00 52.22 121 THR A C 1
ATOM 998 O O . THR A 1 121 ? -12.201 -12.587 13.681 1.00 52.22 121 THR A O 1
ATOM 1001 N N . LEU A 1 122 ? -10.378 -13.752 13.107 1.00 47.09 122 LEU A N 1
ATOM 1002 C CA . LEU A 1 122 ? -10.321 -13.269 11.724 1.00 47.09 122 LEU A CA 1
ATOM 1003 C C . LEU A 1 122 ? -11.025 -14.207 10.730 1.00 47.09 122 LEU A C 1
ATOM 1005 O O . LEU A 1 122 ? -11.369 -13.757 9.637 1.00 47.09 122 LEU A O 1
ATOM 1009 N N . LEU A 1 123 ? -11.203 -15.488 11.074 1.00 41.69 123 LEU A N 1
ATOM 1010 C CA . LEU A 1 123 ? -11.786 -16.516 10.201 1.00 41.69 123 LEU A CA 1
ATOM 1011 C C . LEU A 1 123 ? -13.240 -16.873 10.542 1.00 41.69 123 LEU A C 1
ATOM 1013 O O . LEU A 1 123 ? -13.942 -17.352 9.651 1.00 41.69 123 LEU A O 1
ATOM 1017 N N . PHE A 1 124 ? -13.684 -16.636 11.779 1.00 47.72 124 PHE A N 1
ATOM 1018 C CA . PHE A 1 124 ? -15.029 -16.934 12.285 1.00 47.72 124 PHE A CA 1
ATOM 1019 C C . PHE A 1 124 ? -15.597 -15.739 13.054 1.00 47.72 124 PHE A C 1
ATOM 1021 O O . PHE A 1 124 ? -16.810 -15.477 12.890 1.00 47.72 124 PHE A O 1
#

Radius of gyration: 17.29 Å; Cα contacts (8 Å, |Δi|>4): 132; chains: 1; bounding box: 42×41×41 Å

pLDDT: mean 73.61, std 15.43, range [31.16, 93.88]

Foldseek 3Di:
DLPPPLDDAPVLVVVVVVQVVPAKDWDDPDPPGFIKIKGKAFPVCVVVQQVNQVVCVSFFPPGKDKDWDDDPDPPDTGIIIMGMGGDGPVVVCLVVVLVVCVVPDPPVVVNVVSVVVVVVVNPD

Nearest PDB structures (foldseek):
  7o4x-assembly1_A  TM=5.197E-01  e=2.638E+00  Lentilactobacillus hilgardii ATCC 27305
  3ce8-assembly1_A  TM=3.912E-01  e=2.638E+00  Shewanella baltica OS155
  3hyh-assembly3_B  TM=3.732E-01  e=2.476E+00  Saccharomyces cerevisiae
  8wm7-assembly1_E  TM=3.590E-01  e=2.810E+00  Nostoc sp. PCC 7120 = FACHB-418
  2jzx-assembly1_A  TM=3.217E-01  e=6.398E+00  Homo sapiens

Mean predicted aligned error: 11.8 Å

Secondary structure (DSSP, 8-state):
-----SS--HHHHHHHHHHHHTT-EEE-SSTTSPEEEEEEE-GGGHHHHHHHHHHTGGG-SS--EEEEEE-SSTT-EEEEEEEEEEEPHHHHHHHHHHHHHHHH---HHHHHHHHHHHHHHHH-

Sequence (124 aa):
MKSNTKFLPGNLHSILIGLMLGDGHIYKTSTTSNSRFEISFGKDRELFADWISNLFKDYSNTGLRLISIKVSGLFCLHFNYRFKLKLYLFLIIIIISSMKLIMNHGNIKKLYLIIFWILWTLLF

Solvent-accessible surface area (backbone atoms only — not comparable to full-atom values): 7396 Å² total; per-residue (Å²): 132,88,72,88,70,86,64,74,56,66,71,58,44,56,50,50,52,54,43,48,74,65,73,30,46,77,50,62,93,44,94,87,49,66,33,32,39,36,36,68,35,58,68,91,36,53,70,58,46,50,52,53,33,63,74,43,42,96,54,26,95,70,49,67,38,83,43,78,44,85,52,97,56,93,89,53,80,43,50,30,42,34,40,52,36,71,40,62,64,67,61,52,52,51,52,53,52,51,52,54,47,62,76,72,44,98,53,66,72,62,50,52,59,48,51,48,53,52,49,48,70,68,76,107